Protein AF-A0A535I9B9-F1 (afdb_monomer_lite)

Sequence (176 aa):
MLTGRLLAVAGRIDDWQWLVLIVAAPLFLFIRPALSPVLLLIPLLWGAAWIARRRPVPVTPLNGTLLLLAFMLLVSLYATYDLAASLPKVSGMILAFGVFFQVVRLSQSRRGWWGSLAFFFACGLGIVALSLLDTQWASKVGGLDVLTSRLAPHALSLPGAEQGLNPNELAGTLLW

Structure (mmCIF, N/CA/C/O backbone):
data_AF-A0A535I9B9-F1
#
_entry.id   AF-A0A535I9B9-F1
#
loop_
_atom_site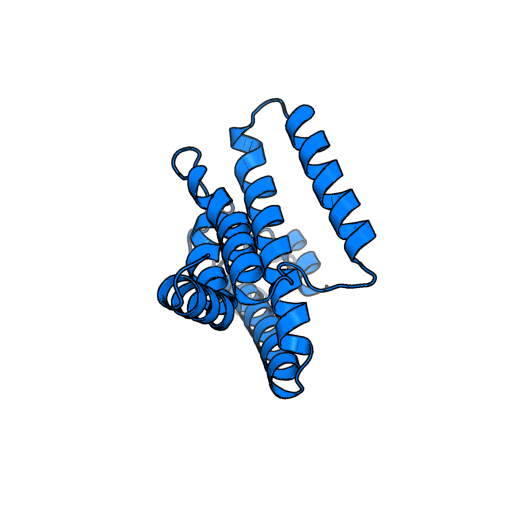.group_PDB
_atom_site.id
_atom_site.type_symbol
_atom_site.label_atom_id
_atom_site.label_alt_id
_atom_site.label_comp_id
_atom_site.label_asym_id
_atom_site.label_entity_id
_atom_site.label_seq_id
_atom_site.pdbx_PDB_ins_code
_atom_site.Cartn_x
_atom_site.Cartn_y
_atom_site.Cartn_z
_atom_site.occupancy
_atom_site.B_iso_or_equiv
_atom_site.auth_seq_id
_atom_site.auth_comp_id
_atom_site.auth_asym_id
_atom_site.auth_atom_id
_atom_site.pdbx_PDB_model_num
ATOM 1 N N . MET A 1 1 ? -27.577 7.959 18.861 1.00 58.47 1 MET A N 1
ATOM 2 C CA . MET A 1 1 ? -27.314 6.529 19.136 1.00 58.47 1 MET A CA 1
ATOM 3 C C . MET A 1 1 ? -27.100 5.826 17.805 1.00 58.47 1 MET A C 1
ATOM 5 O O . MET A 1 1 ? -28.021 5.807 17.002 1.00 58.47 1 MET A O 1
ATOM 9 N N . LEU A 1 2 ? -25.891 5.337 17.517 1.00 64.38 2 LEU A N 1
ATOM 10 C CA . LEU A 1 2 ? -25.661 4.517 16.320 1.00 64.38 2 LEU A CA 1
ATOM 11 C C . LEU A 1 2 ? -26.361 3.167 16.520 1.00 64.38 2 LEU A C 1
ATOM 13 O O . LEU A 1 2 ? -26.253 2.570 17.589 1.00 64.38 2 LEU A O 1
ATOM 17 N N . THR A 1 3 ? -27.115 2.711 15.524 1.00 77.31 3 THR A N 1
ATOM 18 C CA . THR A 1 3 ? -27.846 1.440 15.588 1.00 77.31 3 THR A CA 1
ATOM 19 C C . THR A 1 3 ? -26.865 0.267 15.698 1.00 77.31 3 THR A C 1
ATOM 21 O O . THR A 1 3 ? -25.814 0.268 15.058 1.00 77.31 3 THR A O 1
ATOM 24 N N . GLY A 1 4 ? -27.200 -0.768 16.481 1.00 84.00 4 GLY A N 1
ATOM 25 C CA . GLY A 1 4 ? -26.315 -1.931 16.691 1.00 84.00 4 GLY A CA 1
ATOM 26 C C . GLY A 1 4 ? -25.872 -2.626 15.393 1.00 84.00 4 GLY A C 1
ATOM 27 O O . GLY A 1 4 ? -24.774 -3.173 15.321 1.00 84.00 4 GLY A O 1
ATOM 28 N N . ARG A 1 5 ? -26.676 -2.518 14.326 1.00 86.25 5 ARG A N 1
ATOM 29 C CA . ARG A 1 5 ? -26.328 -2.999 12.980 1.00 86.25 5 ARG A CA 1
ATOM 30 C C . ARG A 1 5 ? -25.146 -2.249 12.357 1.00 86.25 5 ARG A C 1
ATOM 32 O O . ARG A 1 5 ? -24.290 -2.891 11.760 1.00 86.25 5 ARG A O 1
ATOM 39 N N . LEU A 1 6 ? -25.067 -0.924 12.513 1.00 85.50 6 LEU A N 1
ATOM 40 C CA . LEU A 1 6 ? -23.963 -0.124 11.962 1.00 85.50 6 LEU A CA 1
ATOM 41 C C . LEU A 1 6 ? -22.628 -0.480 12.623 1.00 85.50 6 LEU A C 1
ATOM 43 O O . LEU A 1 6 ? -21.621 -0.611 11.934 1.00 85.50 6 LEU A O 1
ATOM 47 N N . LEU A 1 7 ? -22.628 -0.703 13.939 1.00 88.00 7 LEU A N 1
ATOM 48 C CA . LEU A 1 7 ? -21.435 -1.135 14.673 1.00 88.00 7 LEU A CA 1
ATOM 49 C C . LEU A 1 7 ? -20.970 -2.532 14.242 1.00 88.00 7 LEU A C 1
ATOM 51 O O . LEU A 1 7 ? -19.775 -2.740 14.049 1.00 88.00 7 LEU A O 1
ATOM 55 N N . ALA A 1 8 ? -21.900 -3.468 14.031 1.00 87.81 8 ALA A N 1
ATOM 56 C CA . ALA A 1 8 ? -21.574 -4.812 13.554 1.00 87.81 8 ALA A CA 1
ATOM 57 C C . ALA A 1 8 ? -20.954 -4.801 12.145 1.00 87.81 8 ALA A C 1
ATOM 59 O O . ALA A 1 8 ? -19.963 -5.490 11.899 1.00 87.81 8 ALA A O 1
ATOM 60 N N . VAL A 1 9 ? -21.505 -3.997 11.228 1.00 89.81 9 VAL A N 1
ATOM 61 C CA . VAL A 1 9 ? -20.952 -3.839 9.873 1.00 89.81 9 VAL A CA 1
ATOM 62 C C . VAL A 1 9 ? -19.574 -3.183 9.923 1.00 89.81 9 VAL A C 1
ATOM 64 O O . VAL A 1 9 ? -18.639 -3.702 9.319 1.00 89.81 9 VAL A O 1
ATOM 67 N N . ALA A 1 10 ? -19.418 -2.092 10.678 1.00 89.31 10 ALA A N 1
ATOM 68 C CA . ALA A 1 10 ? -18.137 -1.404 10.824 1.00 89.31 10 ALA A CA 1
ATOM 69 C C . ALA A 1 10 ? -17.058 -2.313 11.436 1.00 89.31 10 ALA A C 1
ATOM 71 O O . ALA A 1 10 ? -15.923 -2.313 10.966 1.00 89.31 10 ALA A O 1
ATOM 72 N N . GLY A 1 11 ? -17.419 -3.133 12.429 1.00 89.00 11 GLY A N 1
ATOM 73 C CA . GLY A 1 11 ? -16.519 -4.124 13.022 1.00 89.00 11 GLY A CA 1
ATOM 74 C C . GLY A 1 11 ? -16.056 -5.166 12.007 1.00 89.00 11 GLY A C 1
ATOM 75 O O . GLY A 1 11 ? -14.860 -5.422 11.898 1.00 89.00 11 GLY A O 1
ATOM 76 N N . ARG A 1 12 ? -16.981 -5.687 11.190 1.00 91.12 12 ARG A N 1
ATOM 77 C CA . ARG A 1 12 ? -16.643 -6.643 10.130 1.00 91.12 12 ARG A CA 1
ATOM 78 C C . ARG A 1 12 ? -15.745 -6.024 9.062 1.00 91.12 12 ARG A C 1
ATOM 80 O O . ARG A 1 12 ? -14.793 -6.666 8.644 1.00 91.12 12 ARG A O 1
ATOM 87 N N . ILE A 1 13 ? -16.007 -4.790 8.636 1.00 89.88 13 ILE A N 1
ATOM 88 C CA . ILE A 1 13 ? -15.115 -4.088 7.699 1.00 89.88 13 ILE A CA 1
ATOM 89 C C . ILE A 1 13 ? -13.717 -3.956 8.309 1.00 89.88 13 ILE A C 1
ATOM 91 O O . ILE A 1 13 ? -12.734 -4.233 7.629 1.00 89.88 13 ILE A O 1
ATOM 95 N N . ASP A 1 14 ? -13.626 -3.584 9.586 1.00 89.88 14 ASP A N 1
ATOM 96 C CA . ASP A 1 14 ? -12.352 -3.413 10.283 1.00 89.88 14 ASP A CA 1
ATOM 97 C C . ASP A 1 14 ? -11.545 -4.719 10.419 1.00 89.88 14 ASP A C 1
ATOM 99 O O . ASP A 1 14 ? -10.330 -4.697 10.235 1.00 89.88 14 ASP A O 1
ATOM 103 N N . ASP A 1 15 ? -12.198 -5.865 10.636 1.00 89.88 15 ASP A N 1
ATOM 104 C CA . ASP A 1 15 ? -11.532 -7.181 10.661 1.00 89.88 15 ASP A CA 1
ATOM 105 C C . ASP A 1 15 ? -10.908 -7.564 9.304 1.00 89.88 15 ASP A C 1
ATOM 107 O O . ASP A 1 15 ? -9.853 -8.201 9.246 1.00 89.88 15 ASP A O 1
ATOM 111 N N . TRP A 1 16 ? -11.547 -7.163 8.202 1.00 93.12 16 TRP A N 1
ATOM 112 C CA . TRP A 1 16 ? -11.154 -7.530 6.837 1.00 93.12 16 TRP A CA 1
ATOM 113 C C . TRP A 1 16 ? -10.408 -6.420 6.082 1.00 93.12 16 TRP A C 1
ATOM 115 O O . TRP A 1 16 ? -10.140 -6.570 4.889 1.00 93.12 16 TRP A O 1
ATOM 125 N N . GLN A 1 17 ? -10.013 -5.333 6.757 1.00 93.25 17 GLN A N 1
ATOM 126 C CA . GLN A 1 17 ? -9.293 -4.203 6.148 1.00 93.25 17 GLN A CA 1
ATOM 127 C C . GLN A 1 17 ? -8.083 -4.642 5.319 1.00 93.25 17 GLN A C 1
ATOM 129 O O . GLN A 1 17 ? -7.876 -4.136 4.222 1.00 93.25 17 GLN A O 1
ATOM 134 N N . TRP A 1 18 ? -7.314 -5.618 5.802 1.00 93.50 18 TRP A N 1
ATOM 135 C CA . TRP A 1 18 ? -6.130 -6.121 5.105 1.00 93.50 18 TRP A CA 1
ATOM 136 C C . TRP A 1 18 ? -6.444 -6.710 3.719 1.00 93.50 18 TRP A C 1
ATOM 138 O O . TRP A 1 18 ? -5.694 -6.462 2.779 1.00 93.50 18 TRP A O 1
ATOM 148 N N . LEU A 1 19 ? -7.568 -7.421 3.555 1.00 95.25 19 LEU A N 1
ATOM 149 C CA . LEU A 1 19 ? -7.988 -7.917 2.241 1.00 95.25 19 LEU A CA 1
ATOM 150 C C . LEU A 1 19 ? -8.394 -6.777 1.321 1.00 95.25 19 LEU A C 1
ATOM 152 O O . LEU A 1 19 ? -8.036 -6.783 0.146 1.00 95.25 19 LEU A O 1
ATOM 156 N N . VAL A 1 20 ? -9.125 -5.797 1.856 1.00 95.31 20 VAL A N 1
ATOM 157 C CA . VAL A 1 20 ? -9.540 -4.624 1.083 1.00 95.31 20 VAL A CA 1
ATOM 158 C C . VAL A 1 20 ? -8.311 -3.887 0.551 1.00 95.31 20 VAL A C 1
ATOM 160 O O . VAL A 1 20 ? -8.298 -3.515 -0.617 1.00 95.31 20 VAL A O 1
ATOM 163 N N . LEU A 1 21 ? -7.256 -3.742 1.362 1.00 95.62 21 LEU A N 1
ATOM 164 C CA . LEU A 1 21 ? -5.994 -3.129 0.939 1.00 95.62 21 LEU A CA 1
ATOM 165 C C . LEU A 1 21 ? -5.305 -3.915 -0.182 1.00 95.62 21 LEU A C 1
ATOM 167 O O . LEU A 1 21 ? -4.872 -3.303 -1.152 1.00 95.62 21 LEU A O 1
ATOM 171 N N . ILE A 1 22 ? -5.229 -5.247 -0.084 1.00 94.62 22 ILE A N 1
ATOM 172 C CA . ILE A 1 22 ? -4.609 -6.090 -1.123 1.00 94.62 22 ILE A CA 1
ATOM 173 C C . ILE A 1 22 ? -5.372 -5.969 -2.443 1.00 94.62 22 ILE A C 1
ATOM 175 O O . ILE A 1 22 ? -4.769 -5.745 -3.489 1.00 94.62 22 ILE A O 1
ATOM 179 N N . VAL A 1 23 ? -6.701 -6.080 -2.397 1.00 95.62 23 VAL A N 1
ATOM 180 C CA . VAL A 1 23 ? -7.551 -5.993 -3.593 1.00 95.62 23 VAL A CA 1
ATOM 181 C C . VAL A 1 23 ? -7.520 -4.587 -4.194 1.00 95.62 23 VAL A C 1
ATOM 183 O O . VAL A 1 23 ? -7.552 -4.438 -5.413 1.00 95.62 23 VAL A O 1
ATOM 186 N N . ALA A 1 24 ? -7.431 -3.549 -3.361 1.00 95.38 24 ALA A N 1
ATOM 187 C CA . ALA A 1 24 ? -7.351 -2.170 -3.822 1.00 95.38 24 ALA A CA 1
ATOM 188 C C . ALA A 1 24 ? -5.950 -1.775 -4.314 1.00 95.38 24 ALA A C 1
ATOM 190 O O . ALA A 1 24 ? -5.845 -0.816 -5.076 1.00 95.38 24 ALA A O 1
ATOM 191 N N . ALA A 1 25 ? -4.885 -2.484 -3.923 1.00 94.81 25 ALA A N 1
ATOM 192 C CA . ALA A 1 25 ? -3.509 -2.096 -4.230 1.00 94.81 25 ALA A CA 1
ATOM 193 C C . ALA A 1 25 ? -3.265 -1.812 -5.726 1.00 94.81 25 ALA A C 1
ATOM 195 O O . ALA A 1 25 ? -2.734 -0.741 -6.016 1.00 94.81 25 ALA A O 1
ATOM 196 N N . PRO A 1 26 ? -3.718 -2.639 -6.694 1.00 93.19 26 PRO A N 1
ATOM 197 C CA . PRO A 1 26 ? -3.552 -2.329 -8.116 1.00 93.19 26 PRO A CA 1
ATOM 198 C C . PRO A 1 26 ? -4.229 -1.017 -8.538 1.00 93.19 26 PRO A C 1
ATOM 200 O O . PRO A 1 26 ? -3.695 -0.287 -9.366 1.00 93.19 26 PRO A O 1
ATOM 203 N N . LEU A 1 27 ? -5.380 -0.677 -7.948 1.00 94.31 27 LEU A N 1
ATOM 204 C CA . LEU A 1 27 ? -6.102 0.562 -8.258 1.00 94.31 27 LEU A CA 1
ATOM 205 C C . LEU A 1 27 ? -5.353 1.801 -7.763 1.00 94.31 27 LEU A C 1
ATOM 207 O O . LEU A 1 27 ? -5.419 2.845 -8.404 1.00 94.31 27 LEU A O 1
ATOM 211 N N . PHE A 1 28 ? -4.652 1.688 -6.633 1.00 95.31 28 PHE A N 1
ATOM 212 C CA . PHE A 1 28 ? -3.798 2.753 -6.111 1.00 95.31 28 PHE A CA 1
ATOM 213 C C . PHE A 1 28 ? -2.485 2.850 -6.896 1.00 95.31 28 PHE A C 1
ATOM 215 O O . PHE A 1 28 ? -2.089 3.947 -7.263 1.00 95.31 28 PHE A O 1
ATOM 222 N N . LEU A 1 29 ? -1.836 1.721 -7.199 1.00 91.75 29 LEU A N 1
ATOM 223 C CA . LEU A 1 29 ? -0.562 1.696 -7.928 1.00 91.75 29 LEU A CA 1
ATOM 224 C C . LEU A 1 29 ? -0.699 2.188 -9.376 1.00 91.75 29 LEU A C 1
ATOM 226 O O . LEU A 1 29 ? 0.186 2.874 -9.876 1.00 91.75 29 LEU A O 1
ATOM 230 N N . PHE A 1 30 ? -1.823 1.885 -10.030 1.00 90.62 30 PHE A N 1
ATOM 231 C CA . PHE A 1 30 ? -2.103 2.261 -11.420 1.00 90.62 30 PHE A CA 1
ATOM 232 C C . PHE A 1 30 ? -3.269 3.253 -11.523 1.00 90.62 30 PHE A C 1
ATOM 234 O O . PHE A 1 30 ? -4.120 3.158 -12.415 1.00 90.62 30 PHE A O 1
ATOM 241 N N . ILE A 1 31 ? -3.345 4.195 -10.580 1.00 93.88 31 ILE A N 1
ATOM 242 C CA . ILE A 1 31 ? -4.452 5.146 -10.505 1.00 93.88 31 ILE A CA 1
ATOM 243 C C . ILE A 1 31 ? -4.496 6.071 -11.731 1.00 93.88 31 ILE A C 1
ATOM 245 O O . ILE A 1 31 ? -3.479 6.552 -12.229 1.00 93.88 31 ILE A O 1
ATOM 249 N N . ARG A 1 32 ? -5.711 6.361 -12.199 1.00 91.88 32 ARG A N 1
ATOM 250 C CA . ARG A 1 32 ? -5.992 7.357 -13.245 1.00 91.88 32 ARG A CA 1
ATOM 251 C C . ARG A 1 32 ? -6.751 8.535 -12.632 1.00 91.88 32 ARG A C 1
ATOM 253 O O . ARG A 1 32 ? -7.463 8.316 -11.653 1.00 91.88 32 ARG A O 1
ATOM 260 N N . PRO A 1 33 ? -6.713 9.749 -13.213 1.00 91.81 33 PRO A N 1
ATOM 261 C CA . PRO A 1 33 ? -7.446 10.902 -12.675 1.00 91.81 33 PRO A CA 1
ATOM 262 C C . PRO A 1 33 ? -8.940 10.633 -12.417 1.00 91.81 33 PRO A C 1
ATOM 264 O O . PRO A 1 33 ? -9.472 11.020 -11.376 1.00 91.81 33 PRO A O 1
ATOM 267 N N . ALA A 1 34 ? -9.593 9.871 -13.303 1.00 93.69 34 ALA A N 1
ATOM 268 C CA . ALA A 1 34 ? -10.992 9.453 -13.158 1.00 93.69 34 ALA A CA 1
ATOM 269 C C . ALA A 1 34 ? -11.260 8.543 -11.939 1.00 93.69 34 ALA A C 1
ATOM 271 O O . ALA A 1 34 ? -12.389 8.457 -11.467 1.00 93.69 34 ALA A O 1
ATOM 272 N N . LEU A 1 35 ? -10.228 7.873 -11.419 1.00 94.12 35 LEU A N 1
ATOM 273 C CA . LEU A 1 35 ? -10.287 6.990 -10.252 1.00 94.12 35 LEU A CA 1
ATOM 274 C C . LEU A 1 35 ? -9.838 7.685 -8.960 1.00 94.12 35 LEU A C 1
ATOM 276 O O . LEU A 1 35 ? -9.752 7.035 -7.923 1.00 94.12 35 LEU A O 1
ATOM 280 N N . SER A 1 36 ? -9.600 9.000 -8.975 1.00 93.06 36 SER A N 1
ATOM 281 C CA . SER A 1 36 ? -9.256 9.769 -7.769 1.00 93.06 36 SER A CA 1
ATOM 282 C C . SER A 1 36 ? -10.215 9.582 -6.575 1.00 93.06 36 SER A C 1
ATOM 284 O O . SER A 1 36 ? -9.715 9.582 -5.448 1.00 93.06 36 SER A O 1
ATOM 286 N N . PRO A 1 37 ? -11.534 9.311 -6.735 1.00 95.44 37 PRO A N 1
ATOM 287 C CA . PRO A 1 37 ? -12.393 9.003 -5.588 1.00 95.44 37 PRO A CA 1
ATOM 288 C C . PRO A 1 37 ? -11.970 7.755 -4.799 1.00 95.44 37 PRO A C 1
ATOM 290 O O . PRO A 1 37 ? -12.276 7.655 -3.612 1.00 95.44 37 PRO A O 1
ATOM 293 N N . VAL A 1 38 ? -11.226 6.822 -5.411 1.00 95.25 38 VAL A N 1
ATOM 294 C CA . VAL A 1 38 ? -10.692 5.620 -4.742 1.00 95.25 38 VAL A CA 1
ATOM 295 C C . VAL A 1 38 ? -9.766 5.987 -3.580 1.00 95.25 38 VAL A C 1
ATOM 297 O O . VAL A 1 38 ? -9.698 5.246 -2.603 1.00 95.25 38 VAL A O 1
ATOM 300 N N . LEU A 1 39 ? -9.126 7.161 -3.609 1.00 94.81 39 LEU A N 1
ATOM 301 C CA . LEU A 1 39 ? -8.271 7.639 -2.517 1.00 94.81 39 LEU A CA 1
ATOM 302 C C . LEU A 1 39 ? -9.019 7.775 -1.185 1.00 94.81 39 LEU A C 1
ATOM 304 O O . LEU A 1 39 ? -8.411 7.636 -0.125 1.00 94.81 39 LEU A O 1
ATOM 308 N N . LEU A 1 40 ? -10.338 7.990 -1.228 1.00 96.06 40 LEU A N 1
ATOM 309 C CA . LEU A 1 40 ? -11.183 8.062 -0.036 1.00 96.06 40 LEU A CA 1
ATOM 310 C C . LEU A 1 40 ? -11.354 6.705 0.652 1.00 96.06 40 LEU A C 1
ATOM 312 O O . LEU A 1 40 ? -11.758 6.671 1.812 1.00 96.06 40 LEU A O 1
ATOM 316 N N . LEU A 1 41 ? -11.011 5.596 -0.009 1.00 96.19 41 LEU A N 1
ATOM 317 C CA . LEU A 1 41 ? -11.129 4.260 0.565 1.00 96.19 41 LEU A CA 1
ATOM 318 C C . LEU A 1 41 ? -10.357 4.143 1.884 1.00 96.19 41 LEU A C 1
ATOM 320 O O . LEU A 1 41 ? -10.918 3.670 2.866 1.00 96.19 41 LEU A O 1
ATOM 324 N N . ILE A 1 42 ? -9.111 4.625 1.945 1.00 95.25 42 ILE A N 1
ATOM 325 C CA . ILE A 1 42 ? -8.285 4.523 3.160 1.00 95.25 42 ILE A CA 1
ATOM 326 C C . ILE A 1 42 ? -8.874 5.348 4.323 1.00 95.25 42 ILE A C 1
ATOM 328 O O . ILE A 1 42 ? -9.115 4.764 5.385 1.00 95.25 42 ILE A O 1
ATOM 332 N N . PRO A 1 43 ? -9.210 6.646 4.156 1.00 94.38 43 PRO A N 1
ATOM 333 C CA . PRO A 1 43 ? -9.940 7.403 5.174 1.00 94.38 43 PRO A CA 1
ATOM 334 C C . PRO A 1 43 ? -11.262 6.759 5.606 1.00 94.38 43 PRO A C 1
ATOM 336 O O . PRO A 1 43 ? -11.594 6.789 6.791 1.00 94.38 43 PRO A O 1
ATOM 339 N N . LEU A 1 44 ? -12.019 6.157 4.682 1.00 95.00 44 LEU A N 1
ATOM 340 C CA . LEU A 1 44 ? -13.281 5.482 5.000 1.00 95.00 44 LEU A CA 1
ATOM 341 C C . LEU A 1 44 ? -13.062 4.216 5.836 1.00 95.00 44 LEU A C 1
ATOM 343 O O . LEU A 1 44 ? -13.812 3.983 6.785 1.00 95.00 44 LEU A O 1
ATOM 347 N N . LEU A 1 45 ? -12.020 3.429 5.547 1.00 94.38 45 LEU A N 1
ATOM 348 C CA . LEU A 1 45 ? -11.633 2.282 6.374 1.00 94.38 45 LEU A CA 1
ATOM 349 C C . LEU A 1 45 ? -11.258 2.731 7.791 1.00 94.38 45 LEU A C 1
ATOM 351 O O . LEU A 1 45 ? -11.735 2.149 8.767 1.00 94.38 45 LEU A O 1
ATOM 355 N N . TRP A 1 46 ? -10.491 3.816 7.923 1.00 94.38 46 TRP A N 1
ATOM 356 C CA . TRP A 1 46 ? -10.197 4.417 9.225 1.00 94.38 46 TRP A CA 1
ATOM 357 C C . TRP A 1 46 ? -11.457 4.950 9.916 1.00 94.38 46 TRP A C 1
ATOM 359 O O . TRP A 1 46 ? -11.611 4.780 11.122 1.00 94.38 46 TRP A O 1
ATOM 369 N N . GLY A 1 47 ? -12.401 5.528 9.175 1.00 93.38 47 GLY A N 1
ATOM 370 C CA . GLY A 1 47 ? -13.709 5.927 9.696 1.00 93.38 47 GLY A CA 1
ATOM 371 C C . GLY A 1 47 ? -14.499 4.742 10.259 1.00 93.38 47 GLY A C 1
ATOM 372 O O . GLY A 1 47 ? -15.014 4.817 11.375 1.00 93.38 47 GLY A O 1
ATOM 373 N N . ALA A 1 48 ? -14.531 3.613 9.547 1.00 91.69 48 ALA A N 1
ATOM 374 C CA . ALA A 1 48 ? -15.153 2.379 10.028 1.00 91.69 48 ALA A CA 1
ATOM 375 C C . ALA A 1 48 ? -14.467 1.859 11.304 1.00 91.69 48 ALA A C 1
ATOM 377 O O . ALA A 1 48 ? -15.143 1.545 12.285 1.00 91.69 48 ALA A O 1
ATOM 378 N N . ALA A 1 49 ? -13.132 1.861 11.337 1.00 91.31 49 ALA A N 1
ATOM 379 C CA . ALA A 1 49 ? -12.341 1.503 12.514 1.00 91.31 49 ALA A CA 1
ATOM 380 C C . ALA A 1 49 ? -12.625 2.416 13.718 1.00 91.31 49 ALA A C 1
ATOM 382 O O . ALA A 1 49 ? -12.731 1.958 14.861 1.00 91.31 49 ALA A O 1
ATOM 383 N N . TRP A 1 50 ? -12.781 3.720 13.472 1.00 92.31 50 TRP A N 1
ATOM 384 C CA . TRP A 1 50 ? -13.160 4.692 14.491 1.00 92.31 50 TRP A CA 1
ATOM 385 C C . TRP A 1 50 ? -14.543 4.372 15.050 1.00 92.31 50 TRP A C 1
ATOM 387 O O . TRP A 1 50 ? -14.713 4.308 16.267 1.00 92.31 50 TRP A O 1
ATOM 397 N N . ILE A 1 51 ? -15.533 4.158 14.184 1.00 90.50 51 ILE A N 1
ATOM 398 C CA . ILE A 1 51 ? -16.911 3.862 14.590 1.00 90.50 51 ILE A CA 1
ATOM 399 C C . ILE A 1 51 ? -16.967 2.566 15.406 1.00 90.50 51 ILE A C 1
ATOM 401 O O . ILE A 1 51 ? -17.620 2.539 16.447 1.00 90.50 51 ILE A O 1
ATOM 405 N N . ALA A 1 52 ? -16.254 1.525 14.971 1.00 90.44 52 ALA A N 1
ATOM 406 C CA . ALA A 1 52 ? -16.275 0.210 15.602 1.00 90.44 52 ALA A CA 1
ATOM 407 C C . ALA A 1 52 ? -15.483 0.145 16.916 1.00 90.44 52 ALA A C 1
ATOM 409 O O . ALA A 1 52 ? -15.969 -0.415 17.896 1.00 90.44 52 ALA A O 1
ATOM 410 N N . ARG A 1 53 ? -14.257 0.688 16.948 1.00 86.94 53 ARG A N 1
ATOM 411 C CA . ARG A 1 53 ? -13.297 0.468 18.051 1.00 86.94 53 ARG A CA 1
ATOM 412 C C . ARG A 1 53 ? -12.709 1.739 18.656 1.00 86.94 53 ARG A C 1
ATOM 414 O O . ARG A 1 53 ? -11.895 1.644 19.571 1.00 86.94 53 ARG A O 1
ATOM 421 N N . ARG A 1 54 ? -13.077 2.926 18.154 1.00 87.94 54 ARG A N 1
ATOM 422 C CA . ARG A 1 54 ? -12.551 4.243 18.586 1.00 87.94 54 ARG A CA 1
ATOM 423 C C . ARG A 1 54 ? -11.026 4.377 18.483 1.00 87.94 54 ARG A C 1
ATOM 425 O O . ARG A 1 54 ? -10.439 5.263 19.094 1.00 87.94 54 ARG A O 1
ATOM 432 N N . ARG A 1 55 ? -10.383 3.501 17.709 1.00 86.12 55 ARG A N 1
ATOM 433 C CA . ARG A 1 55 ? -8.931 3.446 17.501 1.00 86.12 55 ARG A CA 1
ATOM 434 C C . ARG A 1 55 ? -8.651 3.191 16.018 1.00 86.12 55 ARG A C 1
ATOM 436 O O . ARG A 1 55 ? -8.384 2.051 15.638 1.00 86.12 55 ARG A O 1
ATOM 443 N N . PRO A 1 56 ? -8.784 4.216 15.158 1.00 85.88 56 PRO A N 1
ATOM 444 C CA . PRO A 1 56 ? -8.582 4.053 13.720 1.00 85.88 56 PRO A CA 1
ATOM 445 C C . PRO A 1 56 ? -7.129 3.717 13.378 1.00 85.88 56 PRO A C 1
ATOM 447 O O . PRO A 1 56 ? -6.861 2.834 12.568 1.00 85.88 56 PRO A O 1
ATOM 450 N N . VAL A 1 57 ? -6.198 4.371 14.068 1.00 90.44 57 VAL A N 1
ATOM 451 C CA . VAL A 1 57 ? -4.763 4.296 13.815 1.00 90.44 57 VAL A CA 1
ATOM 452 C C . VAL A 1 57 ? -4.071 3.797 15.088 1.00 90.44 57 VAL A C 1
ATOM 454 O O . VAL A 1 57 ? -4.335 4.339 16.166 1.00 90.44 57 VAL A O 1
ATOM 457 N N . PRO A 1 58 ? -3.223 2.755 15.015 1.00 91.56 58 PRO A N 1
ATOM 458 C CA . PRO A 1 58 ? -2.457 2.301 16.168 1.00 91.56 58 PRO A CA 1
ATOM 459 C C . PRO A 1 58 ? -1.417 3.352 16.592 1.00 91.56 58 PRO A C 1
ATOM 461 O O . PRO A 1 58 ? -0.876 4.098 15.774 1.00 91.56 58 PRO A O 1
ATOM 464 N N . VAL A 1 59 ? -1.122 3.412 17.891 1.00 92.62 59 VAL A N 1
ATOM 465 C CA . VAL A 1 59 ? -0.063 4.282 18.418 1.00 92.62 59 VAL A CA 1
ATOM 466 C C . VAL A 1 59 ? 1.281 3.605 18.179 1.00 92.62 59 VAL A C 1
ATOM 468 O O . VAL A 1 59 ? 1.505 2.497 18.663 1.00 92.62 59 VAL A O 1
ATOM 471 N N . THR A 1 60 ? 2.167 4.266 17.436 1.00 94.88 60 THR A N 1
ATOM 472 C CA . THR A 1 60 ? 3.534 3.793 17.185 1.00 94.88 60 THR A CA 1
ATOM 473 C C . THR A 1 60 ? 4.542 4.916 17.422 1.00 94.88 60 THR A C 1
ATOM 475 O O . THR A 1 60 ? 4.185 6.086 17.243 1.00 94.88 60 THR A O 1
ATOM 478 N N . PRO A 1 61 ? 5.808 4.597 17.752 1.00 96.25 61 PRO A N 1
ATOM 479 C CA . PRO A 1 61 ? 6.875 5.599 17.829 1.00 96.25 61 PRO A CA 1
ATOM 480 C C . PRO A 1 61 ? 7.081 6.370 16.515 1.00 96.25 61 PRO A C 1
ATOM 482 O O . PRO A 1 61 ? 7.570 7.493 16.530 1.00 96.25 61 PRO A O 1
ATOM 485 N N . LEU A 1 62 ? 6.668 5.788 15.382 1.00 97.06 62 LEU A N 1
ATOM 486 C CA . LEU A 1 62 ? 6.814 6.370 14.048 1.00 97.06 62 LEU A CA 1
ATOM 487 C C . LEU A 1 62 ? 5.672 7.318 13.665 1.00 97.06 62 LEU A C 1
ATOM 489 O O . LEU A 1 62 ? 5.747 7.951 12.616 1.00 97.06 62 LEU A O 1
ATOM 493 N N . ASN A 1 63 ? 4.629 7.469 14.490 1.00 95.69 63 ASN A N 1
ATOM 494 C CA . ASN A 1 63 ? 3.481 8.315 14.147 1.00 95.69 63 ASN A CA 1
ATOM 495 C C . ASN A 1 63 ? 3.890 9.771 13.864 1.00 95.69 63 ASN A C 1
ATOM 497 O O . ASN A 1 63 ? 3.337 10.382 12.955 1.00 95.69 63 ASN A O 1
ATOM 501 N N . GLY A 1 64 ? 4.879 10.310 14.590 1.00 97.19 64 GLY A N 1
ATOM 502 C CA . GLY A 1 64 ? 5.417 11.650 14.327 1.00 97.19 64 GLY A CA 1
ATOM 503 C C . GLY A 1 64 ? 6.088 11.755 12.954 1.00 97.19 64 GLY A C 1
ATOM 504 O O . GLY A 1 64 ? 5.811 12.682 12.196 1.00 97.19 64 GLY A O 1
ATOM 505 N N . THR A 1 65 ? 6.904 10.763 12.592 1.00 97.12 65 THR A N 1
ATOM 506 C CA . THR A 1 65 ? 7.554 10.683 11.275 1.00 97.12 65 THR A CA 1
ATOM 507 C C . THR A 1 65 ? 6.535 10.528 10.149 1.00 97.12 65 THR A C 1
ATOM 509 O O . THR A 1 65 ? 6.645 11.199 9.129 1.00 97.12 65 THR A O 1
ATOM 512 N N . LEU A 1 66 ? 5.512 9.691 10.334 1.00 96.38 66 LEU A N 1
ATOM 513 C CA . LEU A 1 66 ? 4.443 9.502 9.350 1.00 96.38 66 LEU A CA 1
ATOM 514 C C . LEU A 1 66 ? 3.599 10.765 9.175 1.00 96.38 66 LEU A C 1
ATOM 516 O O . LEU A 1 66 ? 3.214 11.084 8.055 1.00 96.38 66 LEU A O 1
ATOM 520 N N . LEU A 1 67 ? 3.351 11.512 10.255 1.00 96.06 67 LEU A N 1
ATOM 521 C CA . LEU A 1 67 ? 2.672 12.803 10.183 1.00 96.06 67 LEU A CA 1
ATOM 522 C C . LEU A 1 67 ? 3.506 13.830 9.412 1.00 96.06 67 LEU A C 1
ATOM 524 O O . LEU A 1 67 ? 2.968 14.525 8.554 1.00 96.06 67 LEU A O 1
ATOM 528 N N . LEU A 1 68 ? 4.814 13.896 9.674 1.00 97.19 68 LEU A N 1
ATOM 529 C CA . LEU A 1 68 ? 5.728 14.746 8.912 1.00 97.19 68 LEU A CA 1
ATOM 530 C C . LEU A 1 68 ? 5.738 14.357 7.428 1.00 97.19 68 LEU A C 1
ATOM 532 O O . LEU A 1 68 ? 5.662 15.232 6.572 1.00 97.19 68 LEU A O 1
ATOM 536 N N . LEU A 1 69 ? 5.778 13.060 7.116 1.00 96.38 69 LEU A N 1
ATOM 537 C CA . LEU A 1 69 ? 5.724 12.554 5.743 1.00 96.38 69 LEU A CA 1
ATOM 538 C C . LEU A 1 69 ? 4.401 12.926 5.058 1.00 96.38 69 LEU A C 1
ATOM 540 O O . LEU A 1 69 ? 4.405 13.390 3.922 1.00 96.38 69 LEU A O 1
ATOM 544 N N . ALA A 1 70 ? 3.273 12.777 5.758 1.00 94.94 70 ALA A N 1
ATOM 545 C CA . ALA A 1 70 ? 1.957 13.171 5.264 1.00 94.94 70 ALA A CA 1
ATOM 546 C C . ALA A 1 70 ? 1.878 14.685 5.018 1.00 94.94 70 ALA A C 1
ATOM 548 O O . ALA A 1 70 ? 1.344 15.117 4.001 1.00 94.94 70 ALA A O 1
ATOM 549 N N . PHE A 1 71 ? 2.458 15.493 5.905 1.00 97.12 71 PHE A N 1
ATOM 550 C CA . PHE A 1 71 ? 2.558 16.936 5.713 1.00 97.12 71 PHE A CA 1
ATOM 551 C C . PHE A 1 71 ? 3.426 17.287 4.498 1.00 97.12 71 PHE A C 1
ATOM 553 O O . PHE A 1 71 ? 3.014 18.079 3.655 1.00 97.12 71 PHE A O 1
ATOM 560 N N . MET A 1 72 ? 4.587 16.648 4.349 1.00 96.62 72 MET A N 1
ATOM 561 C CA . MET A 1 72 ? 5.461 16.852 3.191 1.00 96.62 72 MET A CA 1
ATOM 562 C C . MET A 1 72 ? 4.816 16.397 1.880 1.00 96.62 72 MET A C 1
ATOM 564 O O . MET A 1 72 ? 5.077 16.995 0.840 1.00 96.62 72 MET A O 1
ATOM 568 N N . LEU A 1 73 ? 3.918 15.411 1.914 1.00 94.25 73 LEU A N 1
ATOM 569 C CA . LEU A 1 73 ? 3.107 15.047 0.754 1.00 94.25 73 LEU A CA 1
ATOM 570 C C . LEU A 1 73 ? 2.173 16.193 0.331 1.00 94.25 73 LEU A C 1
ATOM 572 O O . LEU A 1 73 ? 2.044 16.460 -0.862 1.00 94.25 73 LEU A O 1
ATOM 576 N N . LEU A 1 74 ? 1.568 16.910 1.286 1.00 93.44 74 LEU A N 1
ATOM 577 C CA . LEU A 1 74 ? 0.758 18.101 0.995 1.00 93.44 74 LEU A CA 1
ATOM 578 C C . LEU A 1 74 ? 1.612 19.240 0.425 1.00 93.44 74 LEU A C 1
ATOM 580 O O . LEU A 1 74 ? 1.205 19.889 -0.536 1.00 93.44 74 LEU A O 1
ATOM 584 N N . VAL A 1 75 ? 2.812 19.451 0.971 1.00 94.62 75 VAL A N 1
ATOM 585 C CA . VAL A 1 75 ? 3.773 20.429 0.432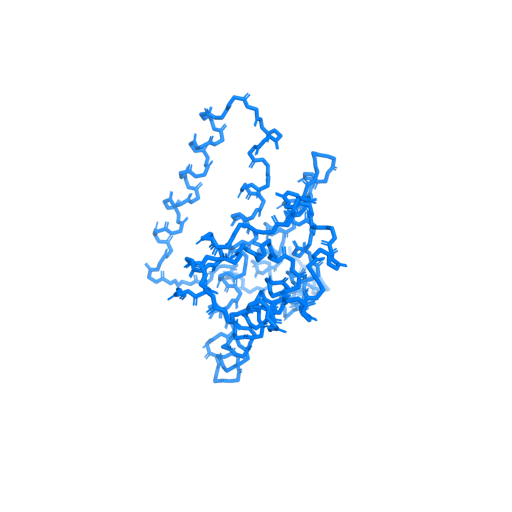 1.00 94.62 75 VAL A CA 1
ATOM 586 C C . VAL A 1 75 ? 4.182 20.056 -0.996 1.00 94.62 75 VAL A C 1
ATOM 588 O O . VAL A 1 75 ? 4.204 20.913 -1.875 1.00 94.62 75 VAL A O 1
ATOM 591 N N . SER A 1 76 ? 4.448 18.775 -1.257 1.00 92.25 76 SER A N 1
ATOM 592 C CA . SER A 1 76 ? 4.766 18.273 -2.596 1.00 92.25 76 SER A CA 1
ATOM 593 C C . SER A 1 76 ? 3.615 18.493 -3.576 1.00 92.25 76 SER A C 1
ATOM 595 O O . SER A 1 76 ? 3.869 18.890 -4.711 1.00 92.25 76 SER A O 1
ATOM 597 N N . LEU A 1 77 ? 2.366 18.286 -3.149 1.00 90.88 77 LEU A N 1
ATOM 598 C CA . LEU A 1 77 ? 1.180 18.580 -3.954 1.00 90.88 77 LEU A CA 1
ATOM 599 C C . LEU A 1 77 ? 1.061 20.069 -4.280 1.00 90.88 77 LEU A C 1
ATOM 601 O O . LEU A 1 77 ? 0.781 20.410 -5.423 1.00 90.88 77 LEU A O 1
ATOM 605 N N . TYR A 1 78 ? 1.319 20.943 -3.305 1.00 92.19 78 TYR A N 1
ATOM 606 C CA . TYR A 1 78 ? 1.329 22.391 -3.514 1.00 92.19 78 TYR A CA 1
ATOM 607 C C . TYR A 1 78 ? 2.423 22.837 -4.498 1.00 92.19 78 TYR A C 1
ATOM 609 O O . TYR A 1 78 ? 2.190 23.704 -5.332 1.00 92.19 78 TYR A O 1
ATOM 617 N N . ALA A 1 79 ? 3.611 22.234 -4.418 1.00 91.56 79 ALA A N 1
ATOM 618 C CA . ALA A 1 79 ? 4.753 22.580 -5.263 1.00 91.56 79 ALA A CA 1
ATOM 619 C C . ALA A 1 79 ? 4.722 21.929 -6.661 1.00 91.56 79 ALA A C 1
ATOM 621 O O . ALA A 1 79 ? 5.559 22.243 -7.507 1.00 91.56 79 ALA A O 1
ATOM 622 N N . THR A 1 80 ? 3.806 20.990 -6.908 1.00 90.75 80 THR A N 1
ATOM 623 C CA . THR A 1 80 ? 3.729 20.263 -8.178 1.00 90.75 80 THR A CA 1
ATOM 624 C C . THR A 1 80 ? 3.056 21.118 -9.256 1.00 90.75 80 THR A C 1
ATOM 626 O O . THR A 1 80 ? 1.974 21.653 -9.043 1.00 90.75 80 THR A O 1
ATOM 629 N N . TYR A 1 81 ? 3.653 21.164 -10.451 1.00 87.94 81 TYR A N 1
ATOM 630 C CA . TYR A 1 81 ? 3.075 21.831 -11.626 1.00 87.94 81 TY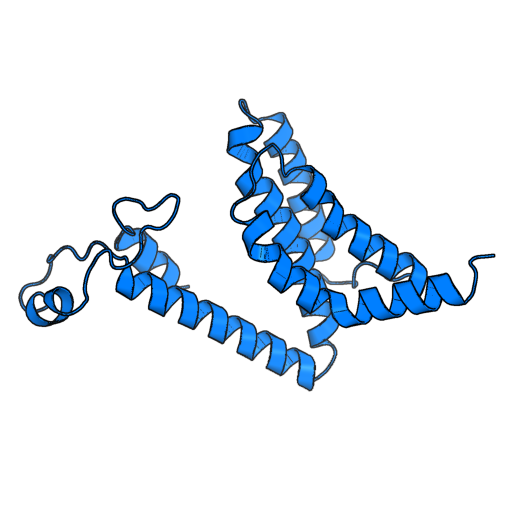R A CA 1
ATOM 631 C C . TYR A 1 81 ? 1.847 21.104 -12.211 1.00 87.94 81 TYR A C 1
ATOM 633 O O . TYR A 1 81 ? 0.877 21.753 -12.592 1.00 87.94 81 TYR A O 1
ATOM 641 N N . ASP A 1 82 ? 1.874 19.767 -12.269 1.00 90.06 82 ASP A N 1
ATOM 642 C CA . ASP A 1 82 ? 0.776 18.935 -12.775 1.00 90.06 82 ASP A CA 1
ATOM 643 C C . ASP A 1 82 ? 0.334 17.876 -11.750 1.00 90.06 82 ASP A C 1
ATOM 645 O O . ASP A 1 82 ? 1.055 16.923 -11.439 1.00 90.06 82 ASP A O 1
ATOM 649 N N . LEU A 1 83 ? -0.893 18.024 -11.245 1.00 87.12 83 LEU A N 1
ATOM 650 C CA . LEU A 1 83 ? -1.501 17.098 -10.289 1.00 87.12 83 LEU A CA 1
ATOM 651 C C . LEU A 1 83 ? -1.640 15.674 -10.841 1.00 87.12 83 LEU A C 1
ATOM 653 O O . LEU A 1 83 ? -1.546 14.720 -10.066 1.00 87.12 83 LEU A O 1
ATOM 657 N N . ALA A 1 84 ? -1.842 15.506 -12.151 1.00 89.00 84 ALA A N 1
ATOM 658 C CA . ALA A 1 84 ? -1.961 14.185 -12.759 1.00 89.00 84 ALA A CA 1
ATOM 659 C C . ALA A 1 84 ? -0.632 13.419 -12.680 1.00 89.00 84 ALA A C 1
ATOM 661 O O . ALA A 1 84 ? -0.630 12.238 -12.332 1.00 89.00 84 ALA A O 1
ATOM 662 N N . ALA A 1 85 ? 0.494 14.104 -12.899 1.00 86.69 85 ALA A N 1
ATOM 663 C CA . ALA A 1 85 ? 1.830 13.524 -12.776 1.00 86.69 85 ALA A CA 1
ATOM 664 C C . ALA A 1 85 ? 2.188 13.113 -11.333 1.00 86.69 85 ALA A C 1
ATOM 666 O O . ALA A 1 85 ? 2.915 12.139 -11.125 1.00 86.69 85 ALA A O 1
ATOM 667 N N . SER A 1 86 ? 1.664 13.812 -10.321 1.00 91.06 86 SER A N 1
ATOM 668 C CA . SER A 1 86 ? 1.897 13.472 -8.905 1.00 91.06 86 SER A CA 1
ATOM 669 C C . SER A 1 86 ? 0.903 12.459 -8.329 1.00 91.06 86 SER A C 1
ATOM 671 O O . SER A 1 86 ? 1.158 11.889 -7.264 1.00 91.06 86 SER A O 1
ATOM 673 N N . LEU A 1 87 ? -0.202 12.175 -9.023 1.00 92.31 87 LEU A N 1
ATOM 674 C CA . LEU A 1 87 ? -1.260 11.288 -8.535 1.00 92.31 87 LEU A CA 1
ATOM 675 C C . LEU A 1 87 ? -0.769 9.863 -8.185 1.00 92.31 87 LEU A C 1
ATOM 677 O O . LEU A 1 87 ? -1.133 9.381 -7.106 1.00 92.31 87 LEU A O 1
ATOM 681 N N . PRO A 1 88 ? 0.087 9.187 -8.984 1.00 91.81 88 PRO A N 1
ATOM 682 C CA . PRO A 1 88 ? 0.623 7.869 -8.620 1.00 91.81 88 PRO A CA 1
ATOM 683 C C . PRO A 1 88 ? 1.470 7.889 -7.338 1.00 91.81 88 PRO A C 1
ATOM 685 O O . PRO A 1 88 ? 1.418 6.966 -6.530 1.00 91.81 88 PRO A O 1
ATOM 688 N N . LYS A 1 89 ? 2.208 8.977 -7.088 1.00 90.94 89 LYS A N 1
ATOM 689 C CA . LYS A 1 89 ? 3.027 9.123 -5.872 1.00 90.94 89 LYS A CA 1
ATOM 690 C C . LYS A 1 89 ? 2.153 9.327 -4.637 1.00 90.94 89 LYS A C 1
ATOM 692 O O . LYS A 1 89 ? 2.381 8.717 -3.596 1.00 90.94 89 LYS A O 1
ATOM 697 N N . VAL A 1 90 ? 1.129 10.167 -4.765 1.00 94.69 90 VAL A N 1
ATOM 698 C CA . VAL A 1 90 ? 0.188 10.485 -3.683 1.00 94.69 90 VAL A CA 1
ATOM 699 C C . VAL A 1 90 ? -0.655 9.270 -3.319 1.00 94.69 90 VAL A C 1
ATOM 701 O O . VAL A 1 90 ? -0.764 8.925 -2.145 1.00 94.69 90 VAL A O 1
ATOM 704 N N . SER A 1 91 ? -1.208 8.587 -4.320 1.00 95.94 91 SER A N 1
ATOM 705 C CA . SER A 1 91 ? -1.956 7.342 -4.129 1.00 95.94 91 SER A CA 1
ATOM 706 C C . SER A 1 91 ? -1.093 6.246 -3.503 1.00 95.94 91 SER A C 1
ATOM 708 O O . SER A 1 91 ? -1.505 5.658 -2.504 1.00 95.94 91 SER A O 1
ATOM 710 N N . GLY A 1 92 ? 0.126 6.030 -4.009 1.00 95.06 92 GLY A N 1
ATOM 711 C CA . GLY A 1 92 ? 1.084 5.090 -3.432 1.00 95.06 92 GLY A CA 1
ATOM 712 C C . GLY A 1 92 ? 1.385 5.390 -1.963 1.00 95.06 92 GLY A C 1
ATOM 713 O O . GLY A 1 92 ? 1.377 4.480 -1.138 1.00 95.06 92 GLY A O 1
ATOM 714 N N . MET A 1 93 ? 1.551 6.666 -1.603 1.00 96.25 93 MET A N 1
ATOM 715 C CA . MET A 1 93 ? 1.785 7.073 -0.215 1.00 96.25 93 MET A CA 1
ATOM 716 C C . MET A 1 93 ? 0.567 6.829 0.690 1.00 96.25 93 MET A C 1
ATOM 718 O O . MET A 1 93 ? 0.705 6.332 1.807 1.00 96.25 93 MET A O 1
ATOM 722 N N . ILE A 1 94 ? -0.643 7.125 0.207 1.00 96.62 94 ILE A N 1
ATOM 723 C CA . ILE A 1 94 ? -1.890 6.857 0.941 1.00 96.62 94 ILE A CA 1
ATOM 724 C C . ILE A 1 94 ? -2.070 5.349 1.173 1.00 96.62 94 ILE A C 1
ATOM 726 O O . ILE A 1 94 ? -2.395 4.933 2.289 1.00 96.62 94 ILE A O 1
ATOM 730 N N . LEU A 1 95 ? -1.812 4.526 0.150 1.00 97.19 95 LEU A N 1
ATOM 731 C CA . LEU A 1 95 ? -1.805 3.069 0.278 1.00 97.19 95 LEU A CA 1
ATOM 732 C C . LEU A 1 95 ? -0.753 2.617 1.298 1.00 97.19 95 LEU A C 1
ATOM 734 O O . LEU A 1 95 ? -1.069 1.806 2.167 1.00 97.19 95 LEU A O 1
ATOM 738 N N . ALA A 1 96 ? 0.464 3.166 1.239 1.00 96.06 96 ALA A N 1
ATOM 739 C CA . ALA A 1 96 ? 1.550 2.833 2.158 1.00 96.06 96 ALA A CA 1
ATOM 740 C C . ALA A 1 96 ? 1.181 3.126 3.619 1.00 96.06 96 ALA A C 1
ATOM 742 O O . ALA A 1 96 ? 1.426 2.284 4.481 1.00 96.06 96 ALA A O 1
ATOM 743 N N . PHE A 1 97 ? 0.519 4.252 3.910 1.00 96.94 97 PHE A N 1
ATOM 744 C CA . PHE A 1 97 ? -0.006 4.524 5.252 1.00 96.94 97 PHE A CA 1
ATOM 745 C C . PHE A 1 97 ? -1.039 3.485 5.694 1.00 96.94 97 PHE A C 1
ATOM 747 O O . PHE A 1 97 ? -0.969 2.989 6.821 1.00 96.94 97 PHE A O 1
ATOM 754 N N . GLY A 1 98 ? -1.979 3.129 4.813 1.00 96.25 98 GLY A N 1
ATOM 755 C CA . GLY A 1 98 ? -2.972 2.089 5.084 1.00 96.25 98 GLY A CA 1
ATOM 756 C C . GLY A 1 98 ? -2.324 0.741 5.409 1.00 96.25 98 GLY A C 1
ATOM 757 O O . GLY A 1 98 ? -2.623 0.142 6.443 1.00 96.25 98 GLY A O 1
ATOM 758 N N . VAL A 1 99 ? -1.387 0.297 4.567 1.00 96.06 99 VAL A N 1
ATOM 759 C CA . VAL A 1 99 ? -0.640 -0.957 4.743 1.00 96.06 99 VAL A CA 1
ATOM 760 C C . VAL A 1 99 ? 0.196 -0.925 6.019 1.00 96.06 99 VAL A C 1
ATOM 762 O O . VAL A 1 99 ? 0.120 -1.866 6.805 1.00 96.06 99 VAL A O 1
ATOM 765 N N . PHE A 1 100 ? 0.935 0.158 6.277 1.00 96.44 100 PHE A N 1
ATOM 766 C CA . PHE A 1 100 ? 1.768 0.297 7.472 1.00 96.44 100 PHE A CA 1
ATOM 767 C C . PHE A 1 100 ? 0.946 0.110 8.750 1.00 96.44 100 PHE A C 1
ATOM 769 O O . PHE A 1 100 ? 1.257 -0.749 9.578 1.00 96.44 100 PHE A O 1
ATOM 776 N N . PHE A 1 101 ? -0.142 0.868 8.907 1.00 95.81 101 PHE A N 1
ATOM 777 C CA . PHE A 1 101 ? -0.962 0.777 10.113 1.00 95.81 101 PHE A CA 1
ATOM 778 C C . PHE A 1 101 ? -1.660 -0.577 10.244 1.00 95.81 101 PHE A C 1
ATOM 780 O O . PHE A 1 101 ? -1.830 -1.069 11.364 1.00 95.81 101 PHE A O 1
ATOM 787 N N . GLN A 1 102 ? -2.012 -1.213 9.126 1.00 95.00 102 GLN A N 1
ATOM 788 C CA . GLN A 1 102 ? -2.571 -2.557 9.149 1.00 95.00 102 GLN A CA 1
ATOM 789 C C . GLN A 1 102 ? -1.538 -3.599 9.592 1.00 95.00 102 GLN A C 1
ATOM 791 O O . GLN A 1 102 ? -1.845 -4.437 10.441 1.00 95.00 102 GLN A O 1
ATOM 796 N N . VAL A 1 103 ? -0.305 -3.525 9.086 1.00 95.62 103 VAL A N 1
ATOM 797 C CA . VAL A 1 103 ? 0.802 -4.403 9.493 1.00 95.62 103 VAL A CA 1
ATOM 798 C C . VAL A 1 103 ? 1.098 -4.237 10.978 1.00 95.62 103 VAL A C 1
ATOM 800 O O . VAL A 1 103 ? 1.195 -5.236 11.690 1.00 95.62 103 VAL A O 1
ATOM 803 N N . VAL A 1 104 ? 1.166 -2.999 11.476 1.00 95.56 104 VAL A N 1
ATOM 804 C CA . VAL A 1 104 ? 1.339 -2.718 12.909 1.00 95.56 104 VAL A CA 1
ATOM 805 C C . VAL A 1 104 ? 0.243 -3.396 13.728 1.00 95.56 104 VAL A C 1
ATOM 807 O O . VAL A 1 104 ? 0.541 -4.048 14.726 1.00 95.56 104 VAL A O 1
ATOM 810 N N . ARG A 1 105 ? -1.021 -3.272 13.306 1.00 93.50 105 ARG A N 1
ATOM 811 C CA . ARG A 1 105 ? -2.168 -3.867 14.005 1.00 93.50 105 ARG A CA 1
ATOM 812 C C . ARG A 1 105 ? -2.091 -5.395 14.022 1.00 93.50 105 ARG A C 1
ATOM 814 O O . ARG A 1 105 ? -2.256 -5.999 15.078 1.00 93.50 105 ARG A O 1
ATOM 821 N N . LEU A 1 106 ? -1.817 -6.025 12.880 1.00 93.62 106 LEU A N 1
ATOM 822 C CA . LEU A 1 106 ? -1.727 -7.486 12.763 1.00 93.62 106 LEU A CA 1
ATOM 823 C C . LEU A 1 106 ? -0.532 -8.056 13.541 1.00 93.62 106 LEU A C 1
ATOM 825 O O . LEU A 1 106 ? -0.639 -9.115 14.170 1.00 93.62 106 LEU A O 1
ATOM 829 N N . SER A 1 107 ? 0.579 -7.323 13.560 1.00 95.31 107 SER A N 1
ATOM 830 C CA . SER A 1 107 ? 1.830 -7.724 14.211 1.00 95.31 107 SER A CA 1
ATOM 831 C C . SER A 1 107 ? 1.775 -7.706 15.739 1.00 95.31 107 SER A C 1
ATOM 833 O O . SER A 1 107 ? 2.697 -8.202 16.379 1.00 95.31 107 SER A O 1
ATOM 835 N N . GLN A 1 108 ? 0.689 -7.212 16.346 1.00 93.31 108 GLN A N 1
ATOM 836 C CA . GLN A 1 108 ? 0.462 -7.327 17.795 1.00 93.31 108 GLN A CA 1
ATOM 837 C C . GLN A 1 108 ? 0.219 -8.775 18.250 1.00 93.31 108 GLN A C 1
ATOM 839 O O . GLN A 1 108 ? 0.299 -9.076 19.438 1.00 93.31 108 GLN A O 1
ATOM 844 N N . SER A 1 109 ? -0.075 -9.683 17.315 1.00 94.56 109 SER A N 1
ATOM 845 C CA . SER A 1 109 ? -0.229 -11.113 17.580 1.00 94.56 109 SER A CA 1
ATOM 846 C C . SER A 1 109 ? 0.919 -11.911 16.964 1.00 94.56 109 SER A C 1
ATOM 848 O O . SER A 1 109 ? 1.371 -11.608 15.861 1.00 94.56 109 SER A O 1
ATOM 850 N N . ARG A 1 110 ? 1.346 -13.002 17.618 1.00 95.56 110 ARG A N 1
ATOM 851 C CA . ARG A 1 110 ? 2.405 -13.887 17.090 1.00 95.56 110 ARG A CA 1
ATOM 852 C C . ARG A 1 110 ? 2.084 -14.401 15.684 1.00 95.56 110 ARG A C 1
ATOM 854 O O . ARG A 1 110 ? 2.956 -14.426 14.822 1.00 95.56 110 ARG A O 1
ATOM 861 N N . ARG A 1 111 ? 0.829 -14.801 15.448 1.00 95.56 111 ARG A N 1
ATOM 862 C CA . ARG A 1 111 ? 0.371 -15.286 14.137 1.00 95.56 111 ARG A CA 1
ATOM 863 C C . ARG A 1 111 ? 0.394 -14.178 13.084 1.00 95.56 111 ARG A C 1
ATOM 865 O O . ARG A 1 111 ? 0.862 -14.420 11.979 1.00 95.56 111 ARG A O 1
ATOM 872 N N . GLY A 1 112 ? -0.099 -12.985 13.414 1.00 94.81 112 GLY A N 1
ATOM 873 C CA . GLY A 1 112 ? -0.127 -11.863 12.477 1.00 94.81 112 GLY A CA 1
ATOM 874 C C . GLY A 1 112 ? 1.258 -11.282 12.187 1.00 94.81 112 GLY A C 1
ATOM 875 O O . GLY A 1 112 ? 1.492 -10.848 11.064 1.00 94.81 112 GLY A O 1
ATOM 876 N N . TRP A 1 113 ? 2.199 -11.361 13.132 1.00 96.06 113 TRP A N 1
ATOM 877 C CA . TRP A 1 113 ? 3.604 -11.015 12.899 1.00 96.06 113 TRP A CA 1
ATOM 878 C C . TRP A 1 113 ? 4.239 -11.938 11.852 1.00 96.06 113 TRP A C 1
ATOM 880 O O . TRP A 1 113 ? 4.727 -11.461 10.831 1.00 96.06 113 TRP A O 1
ATOM 890 N N . TRP A 1 114 ? 4.138 -13.261 12.039 1.00 97.56 114 TRP A N 1
ATOM 891 C CA . TRP A 1 114 ? 4.638 -14.230 11.054 1.00 97.56 114 TRP A CA 1
ATOM 892 C C . TRP A 1 114 ? 3.921 -14.117 9.711 1.00 97.56 114 TRP A C 1
ATOM 894 O O . TRP A 1 114 ? 4.564 -14.215 8.672 1.00 97.56 114 TRP A O 1
ATOM 904 N N . GLY A 1 115 ? 2.607 -13.874 9.721 1.00 95.88 115 GLY A N 1
ATOM 905 C CA . GLY A 1 115 ? 1.842 -13.631 8.500 1.00 95.88 115 GLY A CA 1
ATOM 906 C C . GLY A 1 115 ? 2.323 -12.391 7.743 1.00 95.88 115 GLY A C 1
ATOM 907 O O . GLY A 1 115 ? 2.503 -12.457 6.532 1.00 95.88 115 GLY A O 1
ATOM 908 N N . SER A 1 116 ? 2.595 -11.290 8.449 1.00 95.19 116 SER A N 1
ATOM 909 C CA . SER A 1 116 ? 3.114 -10.053 7.847 1.00 95.19 116 SER A CA 1
ATOM 910 C C . SER A 1 116 ? 4.530 -10.241 7.300 1.00 95.19 116 SER A C 1
ATOM 912 O O . SER A 1 116 ? 4.824 -9.781 6.202 1.00 95.19 116 SER A O 1
ATOM 914 N N . LEU A 1 117 ? 5.389 -10.966 8.024 1.00 95.94 117 LEU A N 1
ATOM 915 C CA . LEU A 1 117 ? 6.744 -11.286 7.574 1.00 95.94 117 LEU A CA 1
ATOM 916 C C . LEU A 1 117 ? 6.733 -12.198 6.338 1.00 95.94 117 LEU A C 1
ATOM 918 O O . LEU A 1 117 ? 7.440 -11.937 5.369 1.00 95.94 117 LEU A O 1
ATOM 922 N N . ALA A 1 118 ? 5.905 -13.244 6.346 1.00 96.38 118 ALA A N 1
ATOM 923 C CA . ALA A 1 118 ? 5.742 -14.134 5.200 1.00 96.38 118 ALA A CA 1
ATOM 924 C C . ALA A 1 118 ? 5.208 -13.377 3.977 1.00 96.38 118 ALA A C 1
ATOM 926 O O . ALA A 1 118 ? 5.708 -13.574 2.874 1.00 96.38 118 ALA A O 1
ATOM 927 N N . PHE A 1 119 ? 4.238 -12.479 4.175 1.00 94.12 119 PHE A N 1
ATOM 928 C CA . PHE A 1 119 ? 3.726 -11.619 3.112 1.00 94.12 119 PHE A CA 1
ATOM 929 C C . PHE A 1 119 ? 4.810 -10.687 2.556 1.00 94.12 119 PHE A C 1
ATOM 931 O O . PHE A 1 119 ? 4.943 -10.580 1.342 1.00 94.12 119 PHE A O 1
ATOM 938 N N . PHE A 1 120 ? 5.631 -10.078 3.416 1.00 93.06 120 PHE A N 1
ATOM 939 C CA . PHE A 1 120 ? 6.759 -9.244 2.995 1.00 93.06 120 PHE A CA 1
ATOM 940 C C . PHE A 1 120 ? 7.740 -10.015 2.098 1.00 93.06 120 PHE A C 1
ATOM 942 O O . PHE A 1 120 ? 8.041 -9.569 0.991 1.00 93.06 120 PHE A O 1
ATOM 949 N N . PHE A 1 121 ? 8.167 -11.211 2.518 1.00 94.56 121 PHE A N 1
ATOM 950 C CA . PHE A 1 121 ? 9.030 -12.060 1.691 1.00 94.56 121 PHE A CA 1
ATOM 951 C C . PHE A 1 121 ? 8.344 -12.526 0.405 1.00 94.56 121 PHE A C 1
ATOM 953 O O . PHE A 1 121 ? 8.990 -12.575 -0.637 1.00 94.56 121 PHE A O 1
ATOM 960 N N . ALA A 1 122 ? 7.045 -12.833 0.442 1.00 94.75 122 ALA A N 1
ATOM 961 C CA . ALA A 1 122 ? 6.290 -13.200 -0.752 1.00 94.75 122 ALA A CA 1
ATOM 962 C C . ALA A 1 122 ? 6.230 -12.047 -1.767 1.00 94.75 122 ALA A C 1
ATOM 964 O O . ALA A 1 122 ? 6.422 -12.280 -2.958 1.00 94.75 122 ALA A O 1
ATOM 965 N N . CYS A 1 123 ? 6.032 -10.805 -1.313 1.00 91.19 123 CYS A N 1
ATOM 966 C CA . CYS A 1 123 ? 6.120 -9.621 -2.165 1.00 91.19 123 CYS A CA 1
ATOM 967 C C . CYS A 1 123 ? 7.527 -9.447 -2.745 1.00 91.19 123 CYS A C 1
ATOM 969 O O . CYS A 1 123 ? 7.649 -9.234 -3.947 1.00 91.19 123 CYS A O 1
ATOM 971 N N . GLY A 1 124 ? 8.577 -9.593 -1.929 1.00 90.12 124 GLY A N 1
ATOM 972 C CA . GLY A 1 124 ? 9.967 -9.516 -2.390 1.00 90.12 124 GLY A CA 1
ATOM 973 C C . GLY A 1 124 ? 10.297 -10.573 -3.447 1.00 90.12 124 GLY A C 1
ATOM 974 O O . GLY A 1 124 ? 10.819 -10.245 -4.507 1.00 90.12 124 GLY A O 1
ATOM 975 N N . LEU A 1 125 ? 9.907 -11.829 -3.217 1.00 92.00 125 LEU A N 1
ATOM 976 C CA . LEU A 1 125 ? 10.050 -12.913 -4.196 1.00 92.00 125 LEU A CA 1
ATOM 977 C C . LEU A 1 125 ? 9.237 -12.655 -5.468 1.00 92.00 125 LEU A C 1
ATOM 979 O O . LEU A 1 125 ? 9.704 -12.960 -6.561 1.00 92.00 125 LEU A O 1
ATOM 983 N N . GLY A 1 126 ? 8.040 -12.079 -5.339 1.00 89.81 126 GLY A N 1
ATOM 984 C CA . GLY A 1 126 ? 7.229 -11.653 -6.476 1.00 89.81 126 GLY A CA 1
ATOM 985 C C . GLY A 1 126 ? 7.929 -10.583 -7.310 1.00 89.81 126 GLY A C 1
ATOM 986 O O . GLY A 1 126 ? 7.988 -10.713 -8.529 1.00 89.81 126 GLY A O 1
ATOM 987 N N . ILE A 1 127 ? 8.519 -9.574 -6.661 1.00 87.19 127 ILE A N 1
ATOM 988 C CA . ILE A 1 127 ? 9.329 -8.548 -7.328 1.00 87.19 127 ILE A CA 1
ATOM 989 C C . ILE A 1 127 ? 10.514 -9.208 -8.028 1.00 87.19 127 ILE A C 1
ATOM 991 O O . ILE A 1 127 ? 10.648 -9.015 -9.224 1.00 87.19 127 ILE A O 1
ATOM 995 N N . VAL A 1 128 ? 11.294 -10.058 -7.348 1.00 87.44 128 VAL A N 1
ATOM 996 C CA . VAL A 1 128 ? 12.417 -10.809 -7.948 1.00 87.44 128 VAL A CA 1
ATOM 997 C C . VAL A 1 128 ? 11.972 -11.585 -9.189 1.00 87.44 128 VAL A C 1
ATOM 999 O O . VAL A 1 128 ? 12.626 -11.516 -10.225 1.00 87.44 128 VAL A O 1
ATOM 1002 N N . ALA A 1 129 ? 10.858 -12.312 -9.109 1.00 86.94 129 ALA A N 1
ATOM 1003 C CA . ALA A 1 129 ? 10.348 -13.095 -10.227 1.00 86.94 129 ALA A CA 1
ATOM 1004 C C . ALA A 1 129 ? 9.949 -12.204 -11.415 1.00 86.94 129 ALA A C 1
ATOM 1006 O O . ALA A 1 129 ? 10.369 -12.472 -12.537 1.00 86.94 129 ALA A O 1
ATOM 1007 N N . LEU A 1 130 ? 9.193 -11.126 -11.175 1.00 83.94 130 LEU A N 1
ATOM 1008 C CA . LEU A 1 130 ? 8.810 -10.158 -12.212 1.00 83.94 130 LEU A CA 1
ATOM 1009 C C . LEU A 1 130 ? 10.039 -9.480 -12.826 1.00 83.94 130 LEU A C 1
ATOM 1011 O O . LEU A 1 130 ? 10.158 -9.369 -14.042 1.00 83.94 130 LEU A O 1
ATOM 1015 N N . SER A 1 131 ? 10.979 -9.096 -11.972 1.00 80.81 131 SER A N 1
ATOM 1016 C CA . SER A 1 131 ? 12.272 -8.524 -12.310 1.00 80.81 131 SER A CA 1
ATOM 1017 C C . SER A 1 131 ? 13.053 -9.422 -13.267 1.00 80.81 131 SER A C 1
ATOM 1019 O O . SER A 1 131 ? 13.466 -8.965 -14.329 1.00 80.81 131 SER A O 1
ATOM 1021 N N . LEU A 1 132 ? 13.207 -10.710 -12.960 1.00 80.44 132 LEU A N 1
ATOM 1022 C CA . LEU A 1 132 ? 13.935 -11.648 -13.821 1.00 80.44 132 LEU A CA 1
ATOM 1023 C C . LEU A 1 132 ? 13.298 -11.816 -15.212 1.00 80.44 132 LEU A C 1
ATOM 1025 O O . LEU A 1 132 ? 14.024 -12.051 -16.178 1.00 80.44 132 LEU A O 1
ATOM 1029 N N . LEU A 1 133 ? 11.970 -11.690 -15.306 1.00 81.62 133 LEU A N 1
ATOM 1030 C CA . LEU A 1 133 ? 11.203 -11.856 -16.545 1.00 81.62 133 LEU A CA 1
ATOM 1031 C C . LEU A 1 133 ? 11.210 -10.615 -17.451 1.00 81.62 133 LEU A C 1
ATOM 1033 O O . LEU A 1 133 ? 11.011 -10.755 -18.656 1.00 81.62 133 LEU A O 1
ATOM 1037 N N . ASP A 1 134 ? 11.424 -9.422 -16.892 1.00 80.69 134 ASP A N 1
ATOM 1038 C CA . ASP A 1 134 ? 11.296 -8.158 -17.634 1.00 80.69 134 ASP A CA 1
ATOM 1039 C C . ASP A 1 134 ? 12.583 -7.312 -17.673 1.00 80.69 134 ASP A C 1
ATOM 1041 O O . ASP A 1 134 ? 12.604 -6.206 -18.201 1.00 80.69 134 ASP A O 1
ATOM 1045 N N . THR A 1 135 ? 13.698 -7.807 -17.128 1.00 81.50 135 THR A N 1
ATOM 1046 C CA . THR A 1 135 ? 14.985 -7.088 -17.177 1.00 81.50 135 THR A CA 1
ATOM 1047 C C . THR A 1 135 ? 15.571 -7.064 -18.586 1.00 81.50 135 THR A C 1
ATOM 1049 O O . THR A 1 135 ? 15.726 -8.105 -19.226 1.00 81.50 135 THR A O 1
ATOM 1052 N N . GLN A 1 136 ? 16.031 -5.888 -19.024 1.00 78.25 136 GLN A N 1
ATOM 1053 C CA . GLN A 1 136 ? 16.894 -5.763 -20.201 1.00 78.25 136 GLN A CA 1
ATOM 1054 C C . GLN A 1 136 ? 18.309 -6.280 -19.893 1.00 78.25 136 GLN A C 1
ATOM 1056 O O . GLN A 1 136 ? 19.215 -5.513 -19.556 1.00 78.25 136 GLN A O 1
ATOM 1061 N N . TRP A 1 137 ? 18.527 -7.589 -19.981 1.00 75.12 137 TRP A N 1
ATOM 1062 C CA . TRP A 1 137 ? 19.839 -8.182 -19.721 1.00 75.12 137 TRP A CA 1
ATOM 1063 C C . TRP A 1 137 ? 20.884 -7.714 -20.745 1.00 75.12 137 TRP A C 1
ATOM 1065 O O . TRP A 1 137 ? 20.953 -8.216 -21.862 1.00 75.12 137 TRP A O 1
ATOM 1075 N N . ALA A 1 138 ? 21.734 -6.764 -20.355 1.00 68.00 138 ALA A N 1
ATOM 1076 C CA . ALA A 1 138 ? 22.907 -6.377 -21.131 1.00 68.00 138 ALA A CA 1
ATOM 1077 C C . ALA A 1 138 ? 24.085 -7.296 -20.782 1.00 68.00 138 ALA A C 1
ATOM 1079 O O . ALA A 1 138 ? 24.485 -7.378 -19.616 1.00 68.00 138 ALA A O 1
ATOM 1080 N N . SER A 1 139 ? 24.687 -7.955 -21.772 1.00 64.50 139 SER A N 1
ATOM 1081 C CA . SER A 1 139 ? 25.855 -8.799 -21.526 1.00 64.50 139 SER A CA 1
ATOM 1082 C C . SER A 1 139 ? 27.129 -7.971 -21.421 1.00 64.50 139 SER A C 1
ATOM 1084 O O . SER A 1 139 ? 27.844 -7.683 -22.375 1.00 64.50 139 SER A O 1
ATOM 1086 N N . LYS A 1 140 ? 27.406 -7.526 -20.197 1.00 65.12 140 LYS A N 1
ATOM 1087 C CA . LYS A 1 140 ? 28.662 -6.839 -19.862 1.00 65.12 140 LYS A CA 1
ATOM 1088 C C . LYS A 1 140 ? 29.761 -7.809 -19.423 1.00 65.12 140 LYS A C 1
ATOM 1090 O O . LYS A 1 140 ? 30.919 -7.417 -19.339 1.00 65.12 140 LYS A O 1
ATOM 1095 N N . VAL A 1 141 ? 29.400 -9.060 -19.132 1.00 64.94 141 VAL A N 1
ATOM 1096 C CA . VAL A 1 141 ? 30.299 -10.097 -18.615 1.00 64.94 141 VAL A CA 1
ATOM 1097 C C . VAL A 1 141 ? 30.204 -11.319 -19.522 1.00 64.94 141 VAL A C 1
ATOM 1099 O O . VAL A 1 141 ? 29.148 -11.947 -19.617 1.00 64.94 141 VAL A O 1
ATOM 1102 N N . GLY A 1 142 ? 31.310 -11.651 -20.192 1.00 68.00 142 GLY A N 1
ATOM 1103 C CA . GLY A 1 142 ? 31.381 -12.812 -21.078 1.00 68.00 142 GLY A CA 1
ATOM 1104 C C . GLY A 1 142 ? 31.074 -14.113 -20.331 1.00 68.00 142 GLY A C 1
ATOM 1105 O O . GLY A 1 142 ? 31.597 -14.348 -19.243 1.00 68.00 142 GLY A O 1
ATOM 1106 N N . GLY A 1 143 ? 30.211 -14.951 -20.911 1.00 72.31 143 GLY A N 1
ATOM 1107 C CA . GLY A 1 143 ? 29.809 -16.254 -20.360 1.00 72.31 143 GLY A CA 1
ATOM 1108 C C . GLY A 1 143 ? 28.424 -16.285 -19.704 1.00 72.31 143 GLY A C 1
ATOM 1109 O O . GLY A 1 143 ? 27.816 -17.352 -19.639 1.00 72.31 143 GLY A O 1
ATOM 1110 N N . LEU A 1 144 ? 27.872 -15.135 -19.296 1.00 71.88 144 LEU A N 1
ATOM 1111 C CA . LEU A 1 144 ? 26.492 -15.060 -18.790 1.00 71.88 144 LEU A CA 1
ATOM 1112 C C . LEU A 1 144 ? 25.436 -15.058 -19.905 1.00 71.88 144 LEU A C 1
ATOM 1114 O O . LEU A 1 144 ? 24.278 -15.355 -19.625 1.00 71.88 144 LEU A O 1
ATOM 1118 N N . ASP A 1 145 ? 25.840 -14.832 -21.159 1.00 72.31 145 ASP A N 1
ATOM 1119 C CA . ASP A 1 145 ? 24.966 -14.857 -22.341 1.00 72.31 145 ASP A CA 1
ATOM 1120 C C . ASP A 1 145 ? 24.158 -16.150 -22.478 1.00 72.31 145 ASP A C 1
ATOM 1122 O O . ASP A 1 145 ? 22.996 -16.136 -22.878 1.00 72.31 145 ASP A O 1
ATOM 1126 N N . VAL A 1 146 ? 24.747 -17.293 -22.115 1.00 76.94 146 VAL A N 1
ATOM 1127 C CA . VAL A 1 146 ? 24.082 -18.605 -22.210 1.00 76.94 146 VAL A CA 1
ATOM 1128 C C . VAL A 1 146 ? 22.938 -18.733 -21.199 1.00 76.94 146 VAL A C 1
ATOM 1130 O O . VAL A 1 146 ? 21.965 -19.443 -21.452 1.00 76.94 146 VAL A O 1
ATOM 1133 N N . LEU A 1 147 ? 23.046 -18.054 -20.055 1.00 73.69 147 LEU A N 1
ATOM 1134 C CA . LEU A 1 147 ? 22.016 -18.035 -19.019 1.00 73.69 147 LEU A CA 1
ATOM 1135 C C . LEU A 1 147 ? 20.966 -16.957 -19.308 1.00 73.69 147 LEU A C 1
ATOM 1137 O O . LEU A 1 147 ? 19.773 -17.244 -19.230 1.00 73.69 147 LEU A O 1
ATOM 1141 N N . THR A 1 148 ? 21.385 -15.749 -19.694 1.00 73.25 148 THR A N 1
ATOM 1142 C CA . THR A 1 148 ? 20.471 -14.629 -19.970 1.00 73.25 148 THR A CA 1
ATOM 1143 C C . THR A 1 148 ? 19.663 -14.825 -21.248 1.00 73.25 148 THR A C 1
ATOM 1145 O O . THR A 1 148 ? 18.504 -14.442 -21.274 1.00 73.25 148 THR A O 1
ATOM 1148 N N . SER A 1 149 ? 20.196 -15.502 -22.270 1.00 73.50 149 SER A N 1
ATOM 1149 C CA . SER A 1 149 ? 19.437 -15.837 -23.491 1.00 73.50 149 SER A CA 1
ATOM 1150 C C . SER A 1 149 ? 18.297 -16.840 -23.269 1.00 73.50 149 SER A C 1
ATOM 1152 O O . SER A 1 149 ? 17.400 -16.938 -24.105 1.00 73.50 149 SER A O 1
ATOM 1154 N N . ARG A 1 150 ? 18.306 -17.589 -22.156 1.00 76.44 150 ARG A N 1
ATOM 1155 C CA . ARG A 1 150 ? 17.211 -18.502 -21.771 1.00 76.44 150 ARG A CA 1
ATOM 1156 C C . ARG A 1 150 ? 16.128 -17.821 -20.944 1.00 76.44 150 ARG A C 1
ATOM 1158 O O . ARG A 1 150 ? 15.016 -18.338 -20.857 1.00 76.44 150 ARG A O 1
ATOM 1165 N N . LEU A 1 151 ? 16.457 -16.699 -20.314 1.00 68.25 151 LEU A N 1
ATOM 1166 C CA . LEU A 1 151 ? 15.486 -15.846 -19.649 1.00 68.25 151 LEU A CA 1
ATOM 1167 C C . LEU A 1 151 ? 14.816 -15.049 -20.760 1.00 68.25 151 LEU A C 1
ATOM 1169 O O . LEU A 1 151 ? 15.456 -14.166 -21.303 1.00 68.25 151 LEU A O 1
ATOM 1173 N N . ALA A 1 152 ? 13.591 -15.412 -21.151 1.00 64.88 152 ALA A N 1
ATOM 1174 C CA . ALA A 1 152 ? 12.832 -14.713 -22.188 1.00 64.88 152 ALA A CA 1
ATOM 1175 C C . ALA A 1 152 ? 12.635 -13.241 -21.775 1.00 64.88 152 ALA A C 1
ATOM 1177 O O . ALA A 1 152 ? 11.739 -12.973 -20.970 1.00 64.88 152 ALA A O 1
ATOM 1178 N N . PRO A 1 153 ? 13.465 -12.298 -22.258 1.00 65.00 153 PRO A N 1
ATOM 1179 C CA . PRO A 1 153 ? 13.368 -10.911 -21.836 1.00 65.00 153 PRO A CA 1
ATOM 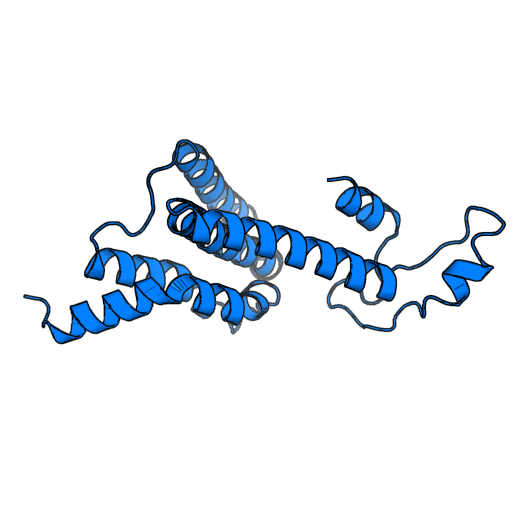1180 C C . PRO A 1 153 ? 12.072 -10.349 -22.429 1.00 65.00 153 PRO A C 1
ATOM 1182 O O . PRO A 1 153 ? 11.692 -10.737 -23.537 1.00 65.00 153 PRO A O 1
ATOM 1185 N N . HIS A 1 154 ? 11.385 -9.470 -21.697 1.00 67.06 154 HIS A N 1
ATOM 1186 C CA . HIS A 1 154 ? 10.129 -8.833 -22.130 1.00 67.06 154 HIS A CA 1
ATOM 1187 C C . HIS A 1 154 ? 8.929 -9.772 -22.251 1.00 67.06 154 HIS A C 1
ATOM 1189 O O . HIS A 1 154 ? 8.012 -9.528 -23.037 1.00 67.06 154 HIS A O 1
ATOM 1195 N N . ALA A 1 155 ? 8.879 -10.841 -21.455 1.00 68.19 155 ALA A N 1
ATOM 1196 C CA . ALA A 1 155 ? 7.680 -11.679 -21.396 1.00 68.19 155 ALA A CA 1
ATOM 1197 C C . ALA A 1 155 ? 6.430 -10.900 -20.919 1.00 68.19 155 ALA A C 1
ATOM 1199 O O . ALA A 1 155 ? 5.302 -11.351 -21.125 1.00 68.19 155 ALA A O 1
ATOM 1200 N N . LEU A 1 156 ? 6.617 -9.738 -20.281 1.00 71.69 156 LEU A N 1
ATOM 1201 C CA . LEU A 1 156 ? 5.571 -8.892 -19.716 1.00 71.69 156 LEU A CA 1
ATOM 1202 C C . LEU A 1 156 ? 5.768 -7.445 -20.181 1.00 71.69 156 LEU A C 1
ATOM 1204 O O . LEU A 1 156 ? 6.842 -6.893 -20.028 1.00 71.69 156 LEU A O 1
ATOM 1208 N N . SER A 1 157 ? 4.725 -6.800 -20.707 1.00 76.69 157 SER A N 1
ATOM 1209 C CA . SER A 1 157 ? 4.758 -5.350 -20.944 1.00 76.69 157 SER A CA 1
ATOM 1210 C C . SER A 1 157 ? 4.283 -4.636 -19.678 1.00 76.69 157 SER A C 1
ATOM 1212 O O . SER A 1 157 ? 3.080 -4.589 -19.400 1.00 76.69 157 SER A O 1
ATOM 1214 N N . LEU A 1 158 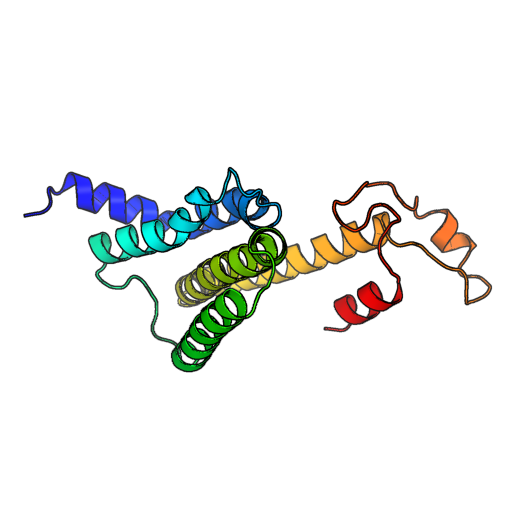? 5.225 -4.143 -18.868 1.00 76.56 158 LEU A N 1
ATOM 1215 C CA . LEU A 1 158 ? 4.919 -3.432 -17.627 1.00 76.56 158 LEU A CA 1
ATOM 1216 C C . LEU A 1 158 ? 4.657 -1.934 -17.891 1.00 76.56 158 LEU A C 1
ATOM 1218 O O . LEU A 1 158 ? 5.471 -1.267 -18.536 1.00 76.56 158 LEU A O 1
ATOM 1222 N N . PRO A 1 159 ? 3.559 -1.356 -17.363 1.00 76.12 159 PRO A N 1
ATOM 1223 C CA . PRO A 1 159 ? 3.319 0.084 -17.444 1.00 76.12 159 PRO A CA 1
ATOM 1224 C C . PRO A 1 159 ? 4.465 0.879 -16.806 1.00 76.12 159 PRO A C 1
ATOM 1226 O O . PRO A 1 159 ? 4.791 0.664 -15.640 1.00 76.12 159 PRO A O 1
ATOM 1229 N N . GLY A 1 160 ? 5.060 1.810 -17.556 1.00 75.44 160 GLY A N 1
ATOM 1230 C CA . GLY A 1 160 ? 6.211 2.604 -17.103 1.00 75.44 160 GLY A CA 1
ATOM 1231 C C . GLY A 1 160 ? 7.579 1.930 -17.284 1.00 75.44 160 GLY A C 1
ATOM 1232 O O . GLY A 1 160 ? 8.594 2.585 -17.072 1.00 75.44 160 GLY A O 1
ATOM 1233 N N . ALA A 1 161 ? 7.616 0.671 -17.725 1.00 77.12 161 ALA A N 1
ATOM 1234 C CA . ALA A 1 161 ? 8.826 -0.059 -18.104 1.00 77.12 161 ALA A CA 1
ATOM 1235 C C . ALA A 1 161 ? 8.598 -0.787 -19.440 1.00 77.12 161 ALA A C 1
ATOM 1237 O O . ALA A 1 161 ? 8.870 -1.969 -19.591 1.00 77.12 161 ALA A O 1
ATOM 1238 N N . GLU A 1 162 ? 8.074 -0.067 -20.433 1.00 80.88 162 GLU A N 1
ATOM 1239 C CA . GLU A 1 162 ? 7.654 -0.634 -21.727 1.00 80.88 162 GLU A CA 1
ATOM 1240 C C . GLU A 1 162 ? 8.815 -1.251 -22.511 1.00 80.88 162 GLU A C 1
ATOM 1242 O O . GLU A 1 162 ? 8.630 -2.172 -23.303 1.00 80.88 162 GLU A O 1
ATOM 1247 N N . GLN A 1 163 ? 10.019 -0.735 -22.279 1.00 77.75 163 GLN A N 1
ATOM 1248 C CA . GLN A 1 163 ? 11.244 -1.260 -22.858 1.00 77.75 163 GLN A CA 1
ATOM 1249 C C . GLN A 1 163 ? 11.884 -2.318 -21.955 1.00 77.75 163 GLN A C 1
ATOM 1251 O O . GLN A 1 163 ? 12.981 -2.750 -22.267 1.00 77.75 163 GLN A O 1
ATOM 1256 N N . GLY A 1 164 ? 11.259 -2.754 -20.865 1.00 79.12 164 GLY A N 1
ATOM 1257 C CA . GLY A 1 164 ? 11.853 -3.613 -19.843 1.00 79.12 164 GLY A CA 1
ATOM 1258 C C . GLY A 1 164 ? 12.588 -2.825 -18.753 1.00 79.12 164 GLY A C 1
ATOM 1259 O O . GLY A 1 164 ? 12.912 -1.644 -18.906 1.00 79.12 164 GLY A O 1
ATOM 1260 N N . LEU A 1 165 ? 12.849 -3.492 -17.631 1.00 83.94 165 LEU A N 1
ATOM 1261 C CA . LEU A 1 165 ? 13.455 -2.916 -16.433 1.00 83.94 165 LEU A CA 1
ATOM 1262 C C . LEU A 1 165 ? 14.956 -2.664 -16.610 1.00 83.94 165 LEU A C 1
ATOM 1264 O O . LEU A 1 165 ? 15.694 -3.500 -17.146 1.00 83.94 165 LEU A O 1
ATOM 1268 N N . ASN A 1 166 ? 15.421 -1.527 -16.088 1.00 85.00 166 ASN A N 1
ATOM 1269 C CA . ASN A 1 166 ? 16.836 -1.178 -16.068 1.00 85.00 166 ASN A CA 1
ATOM 1270 C C . ASN A 1 166 ? 17.603 -2.090 -15.082 1.00 85.00 166 ASN A C 1
ATOM 1272 O O . ASN A 1 166 ? 17.292 -2.084 -13.886 1.00 85.00 166 ASN A O 1
ATOM 1276 N N . PRO A 1 167 ? 18.653 -2.814 -15.522 1.00 82.50 167 PRO A N 1
ATOM 1277 C CA . PRO A 1 167 ? 19.420 -3.715 -14.656 1.00 82.50 167 PRO A CA 1
ATOM 1278 C C . PRO A 1 167 ? 20.056 -3.040 -13.436 1.00 82.50 167 PRO A C 1
ATOM 1280 O O . PRO A 1 167 ? 20.222 -3.680 -12.402 1.00 82.50 167 PRO A O 1
ATOM 1283 N N . ASN A 1 168 ? 20.422 -1.758 -13.536 1.00 83.81 168 ASN A N 1
ATOM 1284 C CA . ASN A 1 168 ? 21.043 -1.030 -12.429 1.00 83.81 168 ASN A CA 1
ATOM 1285 C C . ASN A 1 168 ? 20.019 -0.677 -11.340 1.00 83.81 168 ASN A C 1
ATOM 1287 O O . ASN A 1 168 ? 20.313 -0.816 -10.155 1.00 83.81 168 ASN A O 1
ATOM 1291 N N . GLU A 1 169 ? 18.818 -0.245 -11.732 1.00 82.19 169 GLU A N 1
ATOM 1292 C CA . GLU A 1 169 ? 17.720 0.041 -10.794 1.00 82.19 169 GLU A CA 1
ATOM 1293 C C . GLU A 1 169 ? 17.264 -1.238 -10.089 1.00 82.19 169 GLU A C 1
ATOM 1295 O O . GLU A 1 1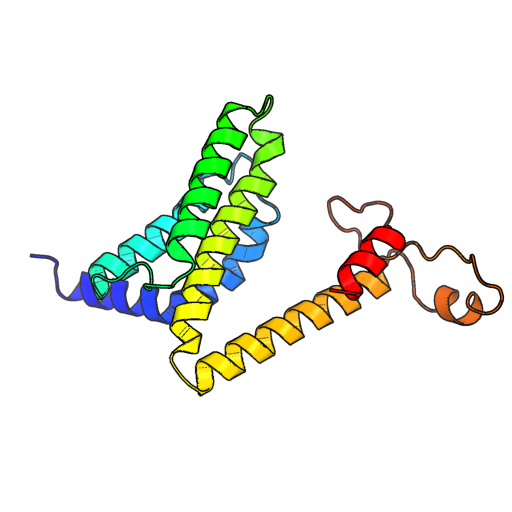69 ? 17.028 -1.260 -8.880 1.00 82.19 169 GLU A O 1
ATOM 1300 N N . LEU A 1 170 ? 17.229 -2.334 -10.844 1.00 82.25 170 LEU A N 1
ATOM 1301 C CA . LEU A 1 170 ? 16.923 -3.667 -10.357 1.00 82.25 170 LEU A CA 1
ATOM 1302 C C . LEU A 1 170 ? 17.959 -4.175 -9.355 1.00 82.25 170 LEU A C 1
ATOM 1304 O O . LEU A 1 170 ? 17.593 -4.585 -8.258 1.00 82.25 170 LEU A O 1
ATOM 1308 N N . ALA A 1 171 ? 19.250 -4.100 -9.687 1.00 81.00 171 ALA A N 1
ATOM 1309 C CA . ALA A 1 171 ? 20.321 -4.488 -8.773 1.00 81.00 171 ALA A CA 1
ATOM 1310 C C . ALA A 1 171 ? 20.284 -3.669 -7.473 1.00 81.00 171 ALA A C 1
ATOM 1312 O O . ALA A 1 171 ? 20.450 -4.231 -6.393 1.00 81.00 171 ALA A O 1
ATOM 1313 N N . GLY A 1 172 ? 20.007 -2.362 -7.566 1.00 81.31 172 GLY A N 1
ATOM 1314 C CA . GLY A 1 172 ? 19.817 -1.505 -6.395 1.00 81.31 172 GLY A CA 1
ATOM 1315 C C . GLY A 1 172 ? 18.619 -1.921 -5.536 1.00 81.31 172 GLY A C 1
ATOM 1316 O O . GLY A 1 172 ? 18.727 -1.935 -4.313 1.00 81.31 172 GLY A O 1
ATOM 1317 N N . THR A 1 173 ? 17.511 -2.311 -6.170 1.00 82.75 173 THR A N 1
ATOM 1318 C CA . THR A 1 173 ? 16.288 -2.769 -5.488 1.00 82.75 173 THR A CA 1
ATOM 1319 C C . THR A 1 173 ? 16.478 -4.125 -4.808 1.00 82.75 173 THR A C 1
ATOM 1321 O O . THR A 1 173 ? 15.967 -4.327 -3.718 1.00 82.75 173 THR A O 1
ATOM 1324 N N . LEU A 1 174 ? 17.220 -5.050 -5.425 1.00 81.38 174 LEU A N 1
ATOM 1325 C CA . LEU A 1 174 ? 17.462 -6.395 -4.885 1.00 81.38 174 LEU A CA 1
ATOM 1326 C C . LEU A 1 174 ? 18.481 -6.436 -3.738 1.00 81.38 174 LEU A C 1
ATOM 1328 O O . LEU A 1 174 ? 18.550 -7.430 -3.019 1.00 81.38 174 LEU A O 1
ATOM 1332 N N . LEU A 1 175 ? 19.308 -5.399 -3.604 1.00 79.75 175 LEU A N 1
ATOM 1333 C CA . LEU A 1 175 ? 20.326 -5.308 -2.556 1.00 79.75 175 LEU A CA 1
ATOM 1334 C C . LEU A 1 175 ? 19.760 -4.814 -1.209 1.00 79.75 175 LEU A C 1
ATOM 1336 O O . LEU A 1 175 ? 20.427 -4.971 -0.186 1.00 79.75 175 LEU A O 1
ATOM 1340 N N . TRP A 1 176 ? 18.565 -4.217 -1.214 1.00 57.12 176 TRP A N 1
ATOM 1341 C CA . TRP A 1 176 ? 17.870 -3.655 -0.049 1.00 57.12 176 TRP A CA 1
ATOM 1342 C C . TRP A 1 176 ? 16.702 -4.532 0.405 1.00 57.12 176 TRP A C 1
ATOM 1344 O O . TRP A 1 176 ? 16.452 -4.557 1.633 1.00 57.12 176 TRP A O 1
#

Radius of gyration: 20.1 Å; chains: 1; bounding box: 59×41×43 Å

Secondary structure (DSSP, 8-state):
---HHHHHHHHHHHHTHHHHHHHHHHHHHT--GGGGGGGGHHHHHHHHHHHHHS-SS---TTHHHHHHHHHHHHHHHHH-S-HHHHHHHHHHHHHHHHHHHHHHHHTTSHHHHHHHHHHHHHHHHHHHHHHHHHB-----STTTHHHHTTS-TTSS-BTTBTT-B-HHHHHHHHT-

pLDDT: mean 87.94, std 9.35, range [57.12, 97.56]

Foldseek 3Di:
DPDPVLLVVLVVLLVCLVVVLVVCVVCLQVPAPVSVVSLCVLVVNLVSCCSRPVDSFDDDPCPVVLVVVVVVLVVCCVPDPDNRVCSSVSSVSSSVRSLVRVLVVLCVDPVSVVVSVVVVVVVLVVLVVVQLQAAPDDCPDPPCCVVSVVNNHCPDCDVVQNVGDYVVVVVVSNVD